Protein AF-A0A8X6L308-F1 (afdb_monomer)

pLDDT: mean 83.6, std 12.85, range [41.91, 94.31]

Mean predicted aligned error: 6.95 Å

Radius of gyration: 14.86 Å; Cα contacts (8 Å, |Δi|>4): 67; chains: 1; bounding box: 46×25×34 Å

Solvent-accessible surface area (backbone atoms only — not comparable to full-atom values): 5226 Å² total; per-residue (Å²): 109,72,67,60,53,52,50,50,36,51,51,37,56,70,50,53,34,83,73,40,40,62,80,45,71,90,53,58,66,49,68,51,97,88,63,38,55,23,37,64,57,90,61,76,64,84,89,52,57,67,63,72,36,39,32,75,62,77,51,92,84,47,83,66,49,60,59,53,54,52,50,51,51,52,51,59,55,58,66,68,68,62,75,84,126

Sequence (85 aa):
MEAQKTLLRSAQKECFNEEGRKSLKNFQVFTDNDGILRLKSRIANEDELPEFIAPLILPPKHLVIKPLIEEEHLVLTSMQELPFF

Structure (mmCIF, N/CA/C/O backbone):
data_AF-A0A8X6L308-F1
#
_entry.id   AF-A0A8X6L308-F1
#
loop_
_atom_site.group_PDB
_atom_site.id
_atom_site.type_symbol
_atom_site.label_atom_id
_atom_site.label_alt_id
_atom_site.label_comp_id
_atom_site.label_asym_id
_atom_site.label_entity_id
_atom_site.label_seq_id
_atom_site.pdbx_PDB_ins_code
_atom_site.Cartn_x
_atom_site.Cartn_y
_atom_site.Cartn_z
_atom_site.occupancy
_atom_site.B_iso_or_equiv
_atom_site.auth_seq_id
_atom_site.auth_comp_id
_atom_site.auth_asym_id
_atom_site.auth_atom_id
_atom_site.pdbx_PDB_model_num
ATOM 1 N N . MET A 1 1 ? 8.292 -10.703 -2.687 1.00 65.38 1 MET A N 1
ATOM 2 C CA . MET A 1 1 ? 7.190 -9.761 -2.989 1.00 65.38 1 MET A CA 1
ATOM 3 C C . MET A 1 1 ? 5.871 -10.077 -2.275 1.00 65.38 1 MET A C 1
ATOM 5 O O . MET A 1 1 ? 5.282 -9.153 -1.733 1.00 65.38 1 MET A O 1
ATOM 9 N N . GLU A 1 2 ? 5.404 -11.330 -2.202 1.00 82.69 2 GLU A N 1
ATOM 10 C CA . GLU A 1 2 ? 4.092 -11.657 -1.588 1.00 82.69 2 GLU A CA 1
ATOM 11 C C . GLU A 1 2 ? 3.925 -11.229 -0.115 1.00 82.69 2 GLU A C 1
ATOM 13 O O . GLU A 1 2 ? 2.846 -10.799 0.301 1.00 82.69 2 GLU A O 1
ATOM 18 N N . ALA A 1 3 ? 5.002 -11.270 0.675 1.00 87.38 3 ALA A N 1
ATOM 19 C CA . ALA A 1 3 ? 4.987 -10.794 2.059 1.00 87.38 3 ALA A CA 1
ATOM 20 C C . ALA A 1 3 ? 4.730 -9.276 2.156 1.00 87.38 3 ALA A C 1
ATOM 22 O O . ALA A 1 3 ? 3.859 -8.852 2.915 1.00 87.38 3 ALA A O 1
ATOM 23 N N . GLN A 1 4 ? 5.418 -8.463 1.344 1.00 86.88 4 GLN A N 1
ATOM 24 C CA . GLN A 1 4 ? 5.200 -7.011 1.282 1.00 86.88 4 GLN A CA 1
ATOM 25 C C . GLN A 1 4 ? 3.780 -6.676 0.811 1.00 86.88 4 GLN A C 1
ATOM 27 O O . GLN A 1 4 ? 3.116 -5.848 1.430 1.00 86.88 4 GLN A O 1
ATOM 32 N N . LYS A 1 5 ? 3.269 -7.362 -0.222 1.00 89.50 5 LYS A N 1
ATOM 33 C CA . LYS A 1 5 ? 1.879 -7.194 -0.680 1.00 89.50 5 LYS A CA 1
ATOM 34 C C . LYS A 1 5 ? 0.872 -7.492 0.430 1.00 89.50 5 LYS A C 1
ATOM 36 O O . LYS A 1 5 ? -0.071 -6.732 0.642 1.00 89.50 5 LYS A O 1
ATOM 41 N N . THR A 1 6 ? 1.095 -8.569 1.183 1.00 92.75 6 THR A N 1
ATOM 42 C CA . THR A 1 6 ? 0.243 -8.948 2.318 1.00 92.75 6 THR A CA 1
ATOM 43 C C . THR A 1 6 ? 0.281 -7.903 3.432 1.00 92.75 6 THR A C 1
ATOM 45 O O . THR A 1 6 ? -0.771 -7.542 3.972 1.00 92.75 6 THR A O 1
ATOM 48 N N . LEU A 1 7 ? 1.469 -7.385 3.753 1.00 92.38 7 LEU A N 1
ATOM 49 C CA . LEU A 1 7 ? 1.651 -6.333 4.750 1.00 92.38 7 LEU A CA 1
ATOM 50 C C . LEU A 1 7 ? 0.941 -5.043 4.327 1.00 92.38 7 LEU A C 1
ATOM 52 O O . LEU A 1 7 ? 0.168 -4.482 5.102 1.00 92.38 7 LEU A O 1
ATOM 56 N N . LEU A 1 8 ? 1.142 -4.618 3.078 1.00 92.06 8 LEU A N 1
ATOM 57 C CA . LEU A 1 8 ? 0.536 -3.414 2.523 1.00 92.06 8 LEU A CA 1
ATOM 58 C C . LEU A 1 8 ? -0.988 -3.515 2.489 1.00 92.06 8 LEU A C 1
ATOM 60 O O . LEU A 1 8 ? -1.672 -2.601 2.942 1.00 92.06 8 LEU A O 1
ATOM 64 N N . ARG A 1 9 ? -1.528 -4.646 2.025 1.00 93.38 9 ARG A N 1
ATOM 65 C CA . ARG A 1 9 ? -2.972 -4.907 2.032 1.00 93.38 9 ARG A CA 1
ATOM 66 C C . ARG A 1 9 ? -3.552 -4.822 3.442 1.00 93.38 9 ARG A C 1
ATOM 68 O O . ARG A 1 9 ? -4.621 -4.247 3.632 1.00 93.38 9 ARG A O 1
ATOM 75 N N . SER A 1 10 ? -2.849 -5.372 4.430 1.00 93.25 10 SER A N 1
ATOM 76 C CA . SER A 1 10 ? -3.289 -5.341 5.829 1.00 93.25 10 SER A CA 1
ATOM 77 C C . SER A 1 10 ? -3.288 -3.911 6.377 1.00 93.25 10 SER A C 1
ATOM 79 O O . SER A 1 10 ? -4.310 -3.459 6.892 1.00 93.25 10 SER A O 1
ATOM 81 N N . ALA A 1 11 ? -2.204 -3.162 6.153 1.00 93.69 11 ALA A N 1
ATOM 82 C CA . ALA A 1 11 ? -2.086 -1.760 6.550 1.00 93.69 11 ALA A CA 1
ATOM 83 C C . ALA A 1 11 ? -3.158 -0.875 5.889 1.00 93.69 11 ALA A C 1
ATOM 85 O O . ALA A 1 11 ? -3.775 -0.029 6.538 1.00 93.69 11 ALA A O 1
ATOM 86 N N . GLN A 1 12 ? -3.426 -1.086 4.597 1.00 94.31 12 GLN A N 1
ATOM 87 C CA . GLN A 1 12 ? -4.481 -0.379 3.876 1.00 94.31 12 GLN A CA 1
ATOM 88 C C . GLN A 1 12 ? -5.873 -0.726 4.403 1.00 94.31 12 GLN A C 1
ATOM 90 O O . GLN A 1 12 ? -6.705 0.166 4.520 1.00 94.31 12 GLN A O 1
ATOM 95 N N . LYS A 1 13 ? -6.145 -1.990 4.740 1.00 92.94 13 LYS A N 1
ATOM 96 C CA . LYS A 1 13 ? -7.443 -2.394 5.296 1.00 92.94 13 LYS A CA 1
ATOM 97 C C . LYS A 1 13 ? -7.708 -1.737 6.652 1.00 92.94 13 LYS A C 1
ATOM 99 O O . LYS A 1 13 ? -8.833 -1.325 6.916 1.00 92.94 13 LYS A O 1
ATOM 104 N N . GLU A 1 14 ? -6.677 -1.621 7.482 1.00 92.88 14 GLU A N 1
ATOM 105 C CA . GLU A 1 14 ? -6.757 -0.947 8.779 1.00 92.88 14 GLU A CA 1
ATOM 106 C C . GLU A 1 14 ? -6.988 0.564 8.620 1.00 92.88 14 GLU A C 1
ATOM 108 O O . GLU A 1 14 ? -7.881 1.135 9.249 1.00 92.88 14 GLU A O 1
ATOM 113 N N . CYS A 1 15 ? -6.221 1.207 7.734 1.00 92.69 15 CYS A N 1
ATOM 114 C CA . CYS A 1 15 ? -6.195 2.664 7.602 1.00 92.69 15 CYS A CA 1
ATOM 115 C C . CYS A 1 15 ? -7.245 3.244 6.645 1.00 92.69 15 CYS A C 1
ATOM 117 O O . CYS A 1 15 ? -7.669 4.379 6.835 1.00 92.69 15 CYS A O 1
ATOM 119 N N . PHE A 1 16 ? -7.667 2.502 5.621 1.00 92.62 16 PHE A N 1
ATOM 120 C CA . PHE A 1 16 ? -8.666 2.907 4.622 1.00 92.62 16 PHE A CA 1
ATOM 121 C C . PHE A 1 16 ? -9.988 2.149 4.810 1.00 92.62 16 PHE A C 1
ATOM 123 O O . PHE A 1 16 ? -10.598 1.654 3.854 1.00 92.62 16 PHE A O 1
ATOM 130 N N . ASN A 1 17 ? -10.433 2.095 6.068 1.00 89.12 17 ASN A N 1
ATOM 131 C CA . ASN A 1 17 ? -11.811 1.788 6.451 1.00 89.12 17 ASN A CA 1
ATOM 132 C C . ASN A 1 17 ? -12.777 2.918 6.013 1.00 89.12 17 ASN A C 1
ATOM 134 O O . ASN A 1 17 ? -12.363 3.855 5.328 1.00 89.12 17 ASN A O 1
ATOM 138 N N . GLU A 1 18 ? -14.062 2.851 6.375 1.00 88.31 18 GLU A N 1
ATOM 139 C CA . GLU A 1 18 ? -15.063 3.859 5.972 1.00 88.31 18 GLU A CA 1
ATOM 140 C C . GLU A 1 18 ? -14.644 5.305 6.279 1.00 88.31 18 GLU A C 1
ATOM 142 O O . GLU A 1 18 ? -14.749 6.174 5.410 1.00 88.31 18 GLU A O 1
ATOM 147 N N . GLU A 1 19 ? -14.116 5.566 7.477 1.00 88.50 19 GLU A N 1
ATOM 148 C CA . GLU A 1 19 ? -13.655 6.901 7.866 1.00 88.50 19 GLU A CA 1
ATOM 149 C C . GLU A 1 19 ? -12.372 7.270 7.118 1.00 88.50 19 GLU A C 1
ATOM 151 O O . GLU A 1 19 ? -12.260 8.349 6.534 1.00 88.50 19 GLU A O 1
ATOM 156 N N . GLY A 1 20 ? -11.416 6.341 7.068 1.00 87.56 20 GLY A N 1
ATOM 157 C CA . GLY A 1 20 ? -10.140 6.532 6.389 1.00 87.56 20 GLY A CA 1
ATOM 158 C C . GLY A 1 20 ? -10.285 6.836 4.900 1.00 87.56 20 GLY A C 1
ATOM 159 O O . GLY A 1 20 ? -9.567 7.682 4.363 1.00 87.56 20 GLY A O 1
ATOM 160 N N . ARG A 1 21 ? -11.269 6.229 4.227 1.00 89.81 21 ARG A N 1
ATOM 161 C CA . ARG A 1 21 ? -11.569 6.475 2.807 1.00 89.81 21 ARG A CA 1
ATOM 162 C C . ARG A 1 21 ? -12.043 7.893 2.525 1.00 89.81 21 ARG A C 1
ATOM 164 O O . ARG A 1 21 ? -11.877 8.350 1.396 1.00 89.81 21 ARG A O 1
ATOM 171 N N . LYS A 1 22 ? -12.537 8.640 3.518 1.00 91.56 22 LYS A N 1
ATOM 172 C CA . LYS A 1 22 ? -12.851 10.068 3.333 1.00 91.56 22 LYS A CA 1
ATOM 173 C C . LYS A 1 22 ? -11.617 10.883 2.947 1.00 91.56 22 LYS A C 1
ATOM 175 O O . LYS A 1 22 ? -11.753 11.865 2.220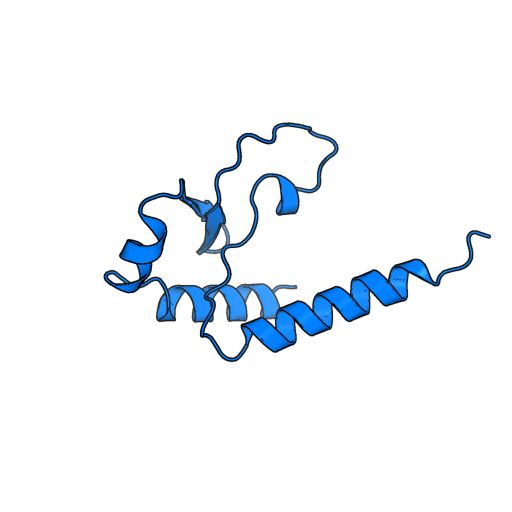 1.00 91.56 22 LYS A O 1
ATOM 180 N N . SER A 1 23 ? -10.420 10.463 3.373 1.00 90.31 23 SER A N 1
ATOM 181 C CA . SER A 1 23 ? -9.158 11.084 2.940 1.00 90.31 23 SER A CA 1
ATOM 182 C C . SER A 1 23 ? -8.873 10.883 1.448 1.00 90.31 23 SER A C 1
ATOM 184 O O . SER A 1 23 ? -8.167 11.684 0.840 1.00 90.31 23 SER A O 1
ATOM 186 N N . LEU A 1 24 ? -9.481 9.861 0.838 1.00 91.38 24 LEU A N 1
ATOM 187 C CA . LEU A 1 24 ? -9.294 9.499 -0.562 1.00 91.38 24 LEU A CA 1
ATOM 188 C C . LEU A 1 24 ? -10.366 10.079 -1.493 1.00 91.38 24 LEU A C 1
ATOM 190 O O . LEU A 1 24 ? -10.314 9.847 -2.694 1.00 91.38 24 LEU A O 1
ATOM 194 N N . LYS A 1 25 ? -11.325 10.858 -0.975 1.00 90.94 25 LYS A N 1
ATOM 195 C CA . LYS A 1 25 ? -12.503 11.331 -1.729 1.00 90.94 25 LYS A CA 1
ATOM 196 C C . LYS A 1 25 ? -12.187 12.117 -3.010 1.00 90.94 25 LYS A C 1
ATOM 198 O O . LYS A 1 25 ? -13.007 12.161 -3.917 1.00 90.94 25 LYS A O 1
ATOM 203 N N . ASN A 1 26 ? -11.019 12.755 -3.065 1.00 91.44 26 ASN A N 1
ATOM 204 C CA . ASN A 1 26 ? -10.580 13.562 -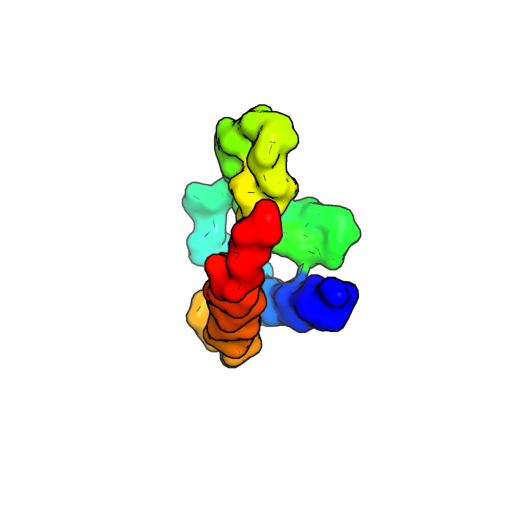4.206 1.00 91.44 26 ASN A CA 1
ATOM 205 C C . ASN A 1 26 ? -9.713 12.767 -5.196 1.00 91.44 26 ASN A C 1
ATOM 207 O O . ASN A 1 26 ? -9.267 13.317 -6.200 1.00 91.44 26 ASN A O 1
ATOM 211 N N . PHE A 1 27 ? -9.452 11.492 -4.912 1.00 90.38 27 PHE A N 1
ATOM 212 C CA . PHE A 1 27 ? -8.627 10.621 -5.731 1.00 90.38 27 PHE A CA 1
ATOM 213 C C . PHE A 1 27 ? -9.502 9.592 -6.440 1.00 90.38 27 PHE A C 1
ATOM 215 O O . PHE A 1 27 ? -10.432 9.030 -5.864 1.00 90.38 27 PHE A O 1
ATOM 222 N N . GLN A 1 28 ? -9.183 9.314 -7.701 1.00 92.00 28 GLN A N 1
ATOM 223 C CA . GLN A 1 28 ? -9.757 8.164 -8.388 1.00 92.00 28 GLN A CA 1
ATOM 224 C C . GLN A 1 28 ? -8.965 6.938 -7.964 1.00 92.00 28 GLN A C 1
ATOM 226 O O . GLN A 1 28 ? -7.797 6.812 -8.316 1.00 92.00 28 GLN A O 1
ATOM 231 N N . VAL A 1 29 ? -9.583 6.061 -7.184 1.00 93.31 29 VAL A N 1
ATOM 232 C CA . VAL A 1 29 ? -8.920 4.877 -6.636 1.00 93.31 29 VAL A CA 1
ATOM 233 C C . VAL A 1 29 ? -9.620 3.615 -7.108 1.00 93.31 29 VAL A C 1
ATOM 235 O O . VAL A 1 29 ? -10.830 3.616 -7.337 1.00 93.31 29 VAL A O 1
ATOM 238 N N . PHE A 1 30 ? -8.865 2.535 -7.250 1.00 92.88 30 PHE A N 1
ATOM 239 C CA . PHE A 1 30 ? -9.401 1.213 -7.553 1.00 92.88 30 PHE A CA 1
ATOM 240 C C . PHE A 1 30 ? -8.657 0.151 -6.748 1.00 92.88 30 PHE A C 1
ATOM 242 O O . PHE A 1 30 ? -7.567 0.397 -6.234 1.00 92.88 30 PHE A O 1
ATOM 249 N N . THR A 1 31 ? -9.265 -1.021 -6.610 1.00 93.12 31 THR A N 1
ATOM 250 C CA . THR A 1 31 ? -8.632 -2.180 -5.980 1.00 93.12 31 THR A CA 1
ATOM 251 C C . THR A 1 31 ? -8.164 -3.130 -7.073 1.00 93.12 31 THR A C 1
ATOM 253 O O . THR A 1 31 ? -8.938 -3.436 -7.979 1.00 93.12 31 THR A O 1
ATOM 256 N N . ASP A 1 32 ? -6.903 -3.549 -7.014 1.00 92.00 32 ASP A N 1
ATOM 257 C CA . ASP A 1 32 ? -6.330 -4.499 -7.968 1.00 92.00 32 ASP A CA 1
ATOM 258 C C . ASP A 1 32 ? -6.673 -5.963 -7.623 1.00 92.00 32 ASP A C 1
ATOM 260 O O . ASP A 1 32 ? -7.380 -6.254 -6.654 1.00 92.00 32 ASP A O 1
ATOM 264 N N . ASN A 1 33 ? -6.152 -6.899 -8.421 1.00 91.44 33 ASN A N 1
ATOM 265 C CA . ASN A 1 33 ? -6.378 -8.336 -8.238 1.00 91.44 33 ASN A CA 1
ATOM 266 C C . ASN A 1 33 ? -5.785 -8.890 -6.929 1.00 91.44 33 ASN A C 1
ATOM 268 O O . ASN A 1 33 ? -6.232 -9.933 -6.457 1.00 91.44 33 ASN A O 1
ATOM 272 N N . ASP A 1 34 ? -4.819 -8.193 -6.325 1.00 91.25 34 ASP A N 1
ATOM 273 C CA . ASP A 1 34 ? -4.208 -8.575 -5.049 1.00 91.25 34 ASP A CA 1
ATOM 274 C C . ASP A 1 34 ? -5.006 -8.041 -3.842 1.00 91.25 34 ASP A C 1
ATOM 276 O O . ASP A 1 34 ? -4.709 -8.372 -2.685 1.00 91.25 34 ASP A O 1
ATOM 280 N N . GLY A 1 35 ? -6.051 -7.242 -4.090 1.00 92.25 35 GLY A N 1
ATOM 281 C CA . GLY A 1 35 ? -6.856 -6.597 -3.057 1.00 92.25 35 GLY A CA 1
ATOM 282 C C . GLY A 1 35 ? -6.225 -5.312 -2.517 1.00 92.25 35 GLY A C 1
ATOM 283 O O . GLY A 1 35 ? -6.576 -4.883 -1.416 1.00 92.25 35 GLY A O 1
ATOM 284 N N . ILE A 1 36 ? -5.290 -4.714 -3.257 1.00 93.50 36 ILE A N 1
ATOM 285 C CA . ILE A 1 36 ? -4.550 -3.514 -2.867 1.00 93.50 36 ILE A CA 1
ATOM 286 C C . ILE A 1 36 ? -5.167 -2.291 -3.545 1.00 93.50 36 ILE A C 1
ATOM 288 O O . ILE A 1 36 ? -5.512 -2.297 -4.726 1.00 93.50 36 ILE A O 1
ATOM 292 N N . LEU A 1 37 ? -5.322 -1.218 -2.777 1.00 94.06 37 LEU A N 1
ATOM 293 C CA . LEU A 1 37 ? -5.839 0.056 -3.244 1.00 94.06 37 LEU A CA 1
ATOM 294 C C . LEU A 1 37 ? -4.752 0.842 -3.990 1.00 94.06 37 LEU A C 1
ATOM 296 O O . LEU A 1 37 ? -3.671 1.10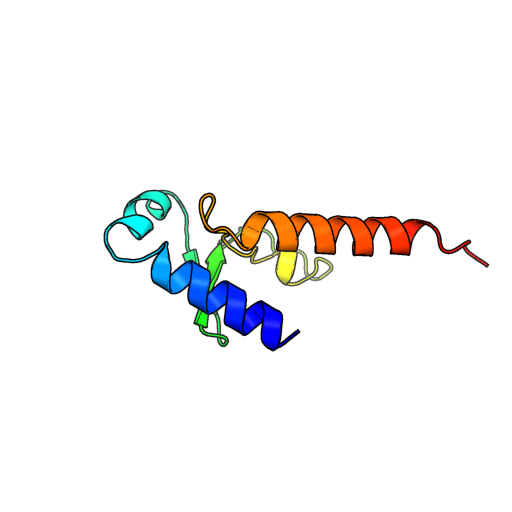7 -3.450 1.00 94.06 37 LEU A O 1
ATOM 300 N N . ARG A 1 38 ? -5.072 1.247 -5.216 1.00 93.50 38 ARG A N 1
ATOM 301 C CA . ARG A 1 38 ? -4.200 1.983 -6.132 1.00 93.50 38 ARG A CA 1
ATOM 302 C C . ARG A 1 38 ? -4.868 3.246 -6.637 1.00 93.50 38 ARG A C 1
ATOM 304 O O . ARG A 1 38 ? -6.095 3.331 -6.720 1.00 93.50 38 ARG A O 1
ATOM 311 N N 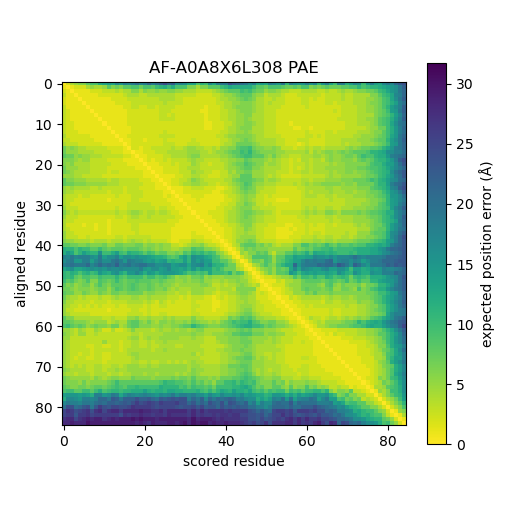. LEU A 1 39 ? -4.046 4.223 -6.996 1.00 92.44 39 LEU A N 1
ATOM 312 C CA . LEU A 1 39 ? -4.491 5.418 -7.691 1.00 92.44 39 LEU A CA 1
ATOM 313 C C . LEU A 1 39 ? -4.668 5.103 -9.178 1.00 92.44 39 LEU A C 1
ATOM 315 O O . LEU A 1 39 ? -3.794 4.523 -9.815 1.00 92.44 39 LEU A O 1
ATOM 319 N N . LYS A 1 40 ? -5.787 5.537 -9.750 1.00 89.00 40 LYS A N 1
ATOM 320 C CA . LYS A 1 40 ? -5.978 5.573 -11.194 1.00 89.00 40 LYS A CA 1
ATOM 321 C C . LYS A 1 40 ? -5.306 6.833 -11.735 1.00 89.00 40 LYS A C 1
ATOM 323 O O . LYS A 1 40 ? -5.800 7.939 -11.509 1.00 89.00 40 LYS A O 1
ATOM 328 N N . SER A 1 41 ? -4.179 6.675 -12.423 1.00 83.25 41 SER A N 1
ATOM 329 C CA . SER A 1 41 ? -3.518 7.790 -13.102 1.00 83.25 41 SER A CA 1
ATOM 330 C C . SER A 1 41 ? -4.049 7.963 -14.536 1.00 83.25 41 SER A C 1
ATOM 332 O O . SER A 1 41 ? -4.812 7.139 -15.043 1.00 83.25 41 SER A O 1
ATOM 334 N N . ARG A 1 42 ? -3.678 9.077 -15.180 1.00 80.06 42 ARG A N 1
ATOM 335 C CA . ARG A 1 42 ? -3.894 9.312 -16.623 1.00 80.06 42 ARG A CA 1
ATOM 336 C C . ARG A 1 42 ? -2.654 8.969 -17.457 1.00 80.06 42 ARG A C 1
ATOM 338 O O . ARG A 1 42 ? -2.621 9.288 -18.641 1.00 80.06 42 ARG A O 1
ATOM 345 N N . ILE A 1 43 ? -1.634 8.393 -16.826 1.00 77.38 43 ILE A N 1
ATOM 346 C CA . ILE A 1 43 ? -0.398 7.980 -17.481 1.00 77.38 43 ILE A CA 1
ATOM 347 C C . ILE A 1 43 ? -0.726 6.717 -18.275 1.00 77.38 43 ILE A C 1
ATOM 349 O O . ILE A 1 43 ? -1.313 5.782 -17.737 1.00 77.38 43 ILE A O 1
ATOM 353 N N . ALA A 1 44 ? -0.419 6.734 -19.569 1.00 66.88 44 ALA A N 1
ATOM 354 C CA . ALA A 1 44 ? -0.763 5.666 -20.507 1.00 66.88 44 ALA A CA 1
ATOM 355 C C . ALA A 1 44 ? 0.445 5.192 -21.329 1.00 66.88 44 ALA A C 1
ATOM 357 O O . ALA A 1 44 ? 0.268 4.435 -22.276 1.00 66.88 44 ALA A O 1
ATOM 358 N N . ASN A 1 45 ? 1.654 5.654 -20.996 1.00 70.19 45 ASN A N 1
ATOM 359 C CA . ASN A 1 45 ? 2.864 5.226 -21.687 1.00 70.19 45 ASN A CA 1
ATOM 360 C C . ASN A 1 45 ? 3.124 3.751 -21.373 1.00 70.19 45 ASN A C 1
ATOM 362 O O . ASN A 1 45 ? 3.315 3.395 -20.214 1.00 70.19 45 ASN A O 1
ATOM 366 N N . GLU A 1 46 ? 3.132 2.910 -22.407 1.00 60.56 46 GLU A N 1
ATOM 367 C CA . GLU A 1 46 ? 3.357 1.462 -22.287 1.00 60.56 46 GLU A CA 1
ATOM 368 C C . GLU A 1 46 ? 4.775 1.119 -21.799 1.00 60.56 46 GLU A C 1
ATOM 370 O O . GLU A 1 46 ? 4.982 0.051 -21.229 1.00 60.56 46 GLU A O 1
ATOM 375 N N . ASP A 1 47 ? 5.726 2.045 -21.967 1.00 68.50 47 ASP A N 1
ATOM 376 C CA . ASP A 1 47 ? 7.112 1.905 -21.507 1.00 68.50 47 ASP A CA 1
ATOM 377 C C . ASP A 1 47 ? 7.287 2.183 -20.000 1.00 68.50 47 ASP A C 1
ATOM 379 O O . ASP A 1 47 ? 8.357 1.932 -19.440 1.00 68.50 47 ASP A O 1
ATOM 383 N N . GLU A 1 48 ? 6.266 2.718 -19.321 1.00 71.06 48 GLU A N 1
ATOM 384 C CA . GLU A 1 48 ? 6.321 2.953 -17.877 1.00 71.06 48 GLU A CA 1
ATOM 385 C C . GLU A 1 48 ? 5.924 1.697 -17.095 1.00 71.06 48 GLU A C 1
ATOM 387 O O . GLU A 1 48 ? 4.973 0.993 -17.441 1.00 71.06 48 GLU A O 1
ATOM 392 N N . LEU A 1 49 ? 6.642 1.413 -16.000 1.00 75.12 49 LEU A N 1
ATOM 393 C CA . LEU A 1 49 ? 6.332 0.244 -15.178 1.00 75.12 49 LEU A CA 1
ATOM 394 C C . LEU A 1 49 ? 4.898 0.357 -14.614 1.00 75.12 49 LEU A C 1
ATOM 396 O O . LEU A 1 49 ? 4.449 1.464 -14.288 1.00 75.12 49 LEU A O 1
ATOM 400 N N . PRO A 1 50 ? 4.169 -0.764 -14.448 1.00 73.62 50 PRO A N 1
ATOM 401 C CA . PRO A 1 50 ? 2.800 -0.766 -13.923 1.00 73.62 50 PRO A CA 1
ATOM 402 C C . PRO A 1 50 ? 2.634 -0.000 -12.600 1.00 73.62 50 PRO A C 1
ATOM 404 O O . PRO A 1 50 ? 1.571 0.559 -12.322 1.00 73.62 50 PRO A O 1
ATOM 407 N N . GLU A 1 51 ? 3.690 0.052 -11.790 1.00 78.19 51 GLU A N 1
ATOM 408 C CA . GLU A 1 51 ? 3.771 0.795 -10.535 1.00 78.19 51 GLU A CA 1
ATOM 409 C C . GLU A 1 51 ? 3.691 2.319 -10.724 1.00 78.19 51 GLU A C 1
ATOM 411 O O . GLU A 1 51 ? 3.185 3.002 -9.834 1.00 78.19 51 GLU A O 1
ATOM 416 N N . PHE A 1 52 ? 4.119 2.857 -11.870 1.00 76.62 52 PHE A N 1
ATOM 417 C CA . PHE A 1 52 ? 3.979 4.278 -12.221 1.00 76.62 52 PHE A CA 1
ATOM 418 C C . PHE A 1 52 ? 2.607 4.586 -12.819 1.00 76.62 52 PHE A C 1
ATOM 420 O O . PHE A 1 52 ? 2.000 5.611 -12.501 1.00 76.62 52 PHE A O 1
ATOM 427 N N . ILE A 1 53 ? 2.075 3.665 -13.624 1.00 85.00 53 ILE A N 1
ATOM 428 C CA . ILE A 1 53 ? 0.749 3.802 -14.238 1.00 85.00 53 ILE A CA 1
ATOM 429 C C . ILE A 1 53 ? -0.349 3.759 -13.164 1.00 85.00 53 ILE A C 1
ATOM 431 O O . ILE A 1 53 ? -1.312 4.529 -13.216 1.00 85.00 53 ILE A O 1
ATOM 435 N N . ALA A 1 54 ? -0.215 2.886 -12.166 1.00 88.44 54 ALA A N 1
ATOM 436 C CA . ALA A 1 54 ? -1.183 2.731 -11.085 1.00 88.44 54 ALA A CA 1
ATOM 437 C C . ALA A 1 54 ? -0.488 2.664 -9.713 1.00 88.44 54 ALA A C 1
ATOM 439 O O . ALA A 1 54 ? -0.348 1.574 -9.135 1.00 88.44 54 ALA A O 1
ATOM 440 N N . PRO A 1 55 ? -0.062 3.817 -9.164 1.00 89.06 55 PRO A N 1
ATOM 441 C CA . PRO A 1 55 ? 0.740 3.839 -7.955 1.00 89.06 55 PRO A CA 1
ATOM 442 C C . PRO A 1 55 ? -0.040 3.376 -6.727 1.00 89.06 55 PRO A C 1
ATOM 444 O O . PRO A 1 55 ? -1.253 3.582 -6.589 1.00 89.06 55 PRO A O 1
ATOM 447 N N . LEU A 1 56 ? 0.694 2.738 -5.819 1.00 91.31 56 LEU A N 1
ATOM 448 C CA . LEU A 1 56 ? 0.196 2.258 -4.537 1.00 91.31 56 LEU A CA 1
ATOM 449 C C . LEU A 1 56 ? -0.179 3.435 -3.632 1.00 91.31 56 LEU A C 1
ATOM 451 O O . LEU A 1 56 ? 0.560 4.413 -3.523 1.00 91.31 56 LEU A O 1
ATOM 455 N N . ILE A 1 57 ? -1.304 3.322 -2.926 1.00 91.50 57 ILE A N 1
ATOM 456 C CA . ILE A 1 57 ? -1.696 4.328 -1.934 1.00 91.50 57 ILE A CA 1
ATOM 457 C C . ILE A 1 57 ? -1.152 3.918 -0.570 1.00 91.50 57 ILE A C 1
ATOM 459 O O . ILE A 1 57 ? -1.612 2.944 0.029 1.00 91.50 57 ILE A O 1
ATOM 463 N N . LEU A 1 58 ? -0.185 4.671 -0.053 1.00 91.50 58 LEU A N 1
ATOM 464 C CA . LEU A 1 58 ? 0.419 4.375 1.242 1.00 91.50 58 LEU A CA 1
ATOM 465 C C . LEU A 1 58 ? -0.364 5.057 2.379 1.00 91.50 58 LEU A C 1
ATOM 467 O O . LEU A 1 58 ? -0.585 6.269 2.324 1.00 91.50 58 LEU A O 1
ATOM 471 N N . PRO A 1 59 ? -0.790 4.322 3.422 1.00 88.06 59 PRO A N 1
ATOM 472 C CA . PRO A 1 59 ? -1.437 4.913 4.588 1.00 88.06 59 PRO A CA 1
ATOM 473 C C . PRO A 1 59 ? -0.426 5.695 5.451 1.00 88.06 59 PRO A C 1
ATOM 475 O O . PRO A 1 59 ? 0.407 5.094 6.126 1.00 88.06 59 PRO A O 1
ATOM 478 N N . PRO A 1 60 ? -0.504 7.036 5.516 1.00 77.25 60 PRO A N 1
ATOM 479 C CA . PRO A 1 60 ? 0.606 7.883 5.972 1.00 77.25 60 PRO A CA 1
ATOM 480 C C . PRO A 1 60 ? 0.980 7.735 7.455 1.00 77.25 60 PRO A C 1
ATOM 482 O O . PRO A 1 60 ? 2.039 8.199 7.865 1.00 77.25 60 PRO A O 1
ATOM 485 N N . LYS A 1 61 ? 0.118 7.126 8.277 1.00 79.94 61 LYS A N 1
ATOM 486 C CA . LYS A 1 61 ? 0.320 6.980 9.730 1.00 79.94 61 LYS A CA 1
ATOM 487 C C . LYS A 1 61 ? 0.654 5.553 10.169 1.00 79.94 61 LYS A C 1
ATOM 489 O O . LYS A 1 61 ? 0.834 5.325 11.361 1.00 79.94 61 LYS A O 1
ATOM 494 N N . HIS A 1 62 ? 0.711 4.594 9.246 1.00 91.00 62 HIS A N 1
ATOM 495 C CA . HIS A 1 62 ? 0.942 3.202 9.611 1.00 91.00 62 HIS A CA 1
ATOM 496 C C . HIS A 1 62 ? 2.442 2.921 9.782 1.00 91.00 62 HIS A C 1
ATOM 498 O O . HIS A 1 62 ? 3.259 3.276 8.932 1.00 91.00 62 HIS A O 1
ATOM 504 N N . LEU A 1 63 ? 2.797 2.245 10.876 1.00 90.69 63 LEU A N 1
ATOM 505 C CA . LEU A 1 63 ? 4.177 2.060 11.354 1.00 90.69 63 LEU A CA 1
ATOM 506 C C . LEU A 1 63 ? 5.105 1.410 10.316 1.00 90.69 63 LEU A C 1
ATOM 508 O O . LEU A 1 63 ? 6.298 1.686 10.282 1.00 90.69 63 LEU A O 1
ATOM 512 N N . VAL A 1 64 ? 4.542 0.562 9.454 1.00 89.31 64 VAL A N 1
ATOM 513 C CA . VAL A 1 64 ? 5.286 -0.204 8.440 1.00 89.31 64 VAL A CA 1
ATOM 514 C C . VAL A 1 64 ? 5.627 0.596 7.183 1.00 89.31 64 VAL A C 1
ATOM 516 O O . VAL A 1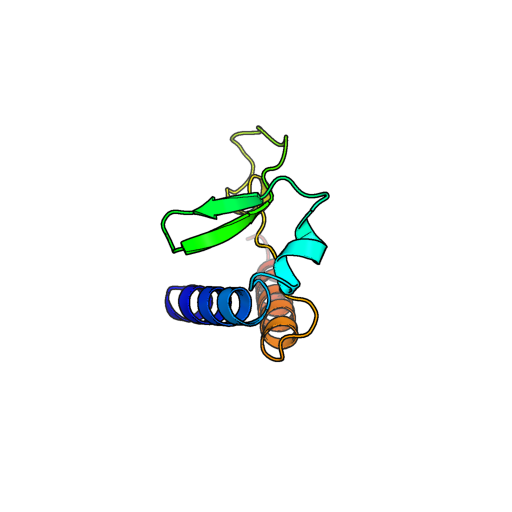 64 ? 6.458 0.157 6.400 1.00 89.31 64 VAL A O 1
ATOM 519 N N . ILE A 1 65 ? 5.011 1.764 6.972 1.00 89.88 65 ILE A N 1
ATOM 520 C CA . ILE A 1 65 ? 5.185 2.519 5.723 1.00 89.88 65 ILE A CA 1
ATOM 521 C C . ILE A 1 65 ? 6.558 3.165 5.641 1.00 89.88 65 ILE A C 1
ATOM 523 O O . ILE A 1 65 ? 7.187 3.112 4.591 1.00 89.88 65 ILE A O 1
ATOM 527 N N . LYS A 1 66 ? 7.050 3.732 6.744 1.00 90.12 66 LYS A N 1
ATOM 528 C CA . LYS A 1 66 ? 8.386 4.331 6.769 1.00 90.12 66 LYS A CA 1
ATOM 529 C C . LYS A 1 66 ? 9.485 3.290 6.468 1.00 90.12 66 LYS A C 1
ATOM 531 O O . LYS A 1 66 ? 10.232 3.536 5.527 1.00 90.12 66 LYS A O 1
ATOM 536 N N . PRO A 1 67 ? 9.532 2.123 7.143 1.00 90.12 67 PRO A N 1
ATOM 537 C CA 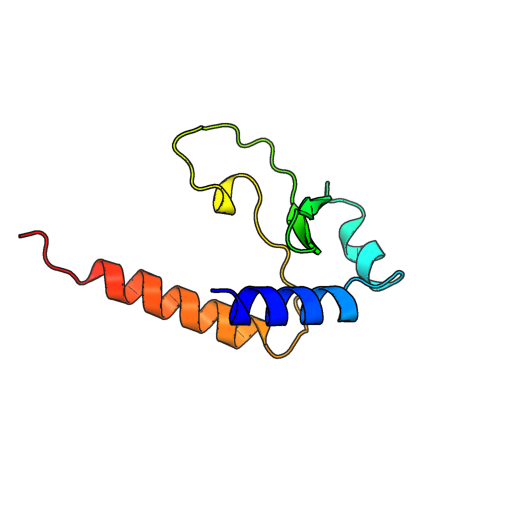. PRO A 1 67 ? 10.474 1.059 6.796 1.00 90.12 67 PRO A CA 1
ATOM 538 C C . PRO A 1 67 ? 10.370 0.585 5.342 1.00 90.12 67 PRO A C 1
ATOM 540 O O . PRO A 1 67 ? 11.396 0.372 4.715 1.00 90.12 67 PRO A O 1
ATOM 543 N N . LEU A 1 68 ? 9.155 0.459 4.789 1.00 88.31 68 LEU A N 1
ATOM 544 C CA . LEU A 1 68 ? 8.966 0.070 3.383 1.00 88.31 68 LEU A CA 1
ATOM 545 C C . LEU A 1 68 ? 9.568 1.095 2.413 1.00 88.31 68 LEU A C 1
ATOM 547 O O . LEU A 1 68 ? 10.212 0.719 1.442 1.00 88.31 68 LEU A O 1
ATOM 551 N N . ILE A 1 69 ? 9.372 2.390 2.677 1.00 88.44 69 ILE A N 1
ATOM 552 C CA . ILE A 1 69 ? 9.946 3.459 1.849 1.00 88.44 69 ILE A CA 1
ATOM 553 C C . ILE A 1 69 ? 11.474 3.465 1.959 1.00 88.44 69 ILE A C 1
ATOM 555 O O . ILE A 1 69 ? 12.152 3.653 0.952 1.00 88.44 69 ILE A O 1
ATOM 559 N N . GLU A 1 70 ? 12.014 3.285 3.166 1.00 90.69 70 GLU A N 1
ATOM 560 C CA . GLU A 1 70 ? 13.460 3.239 3.408 1.00 90.69 70 GLU A CA 1
ATOM 561 C C . GLU A 1 70 ? 14.110 2.025 2.729 1.00 90.69 70 GLU A C 1
ATOM 563 O O . GLU A 1 70 ? 15.139 2.184 2.075 1.00 90.69 70 GLU A O 1
ATOM 568 N N . GLU A 1 71 ? 13.495 0.842 2.821 1.00 88.62 71 GLU A N 1
ATOM 569 C CA . GLU A 1 71 ? 13.934 -0.374 2.123 1.00 88.62 71 GLU A CA 1
ATOM 570 C C . GLU A 1 71 ? 13.986 -0.145 0.607 1.00 88.62 71 GLU A C 1
ATOM 572 O O . GLU A 1 71 ? 15.020 -0.388 -0.013 1.00 88.62 71 GLU A O 1
ATOM 577 N N . GLU A 1 72 ? 12.915 0.401 0.026 1.00 86.12 72 GLU A N 1
ATOM 578 C CA . GLU A 1 72 ? 12.848 0.679 -1.411 1.00 86.12 72 GLU A CA 1
ATOM 579 C C . GLU A 1 72 ? 13.923 1.689 -1.849 1.00 86.12 72 GLU A C 1
ATOM 581 O O . GLU A 1 72 ? 14.603 1.482 -2.852 1.00 86.12 72 GLU A O 1
ATOM 586 N N . HIS A 1 73 ? 14.152 2.755 -1.069 1.00 87.75 73 HIS A N 1
ATOM 587 C CA . HIS A 1 73 ? 15.224 3.717 -1.356 1.00 87.75 73 HIS A CA 1
ATOM 588 C C . HIS A 1 73 ? 16.608 3.071 -1.307 1.00 87.75 73 HIS A C 1
ATOM 590 O O . HIS A 1 73 ? 17.441 3.370 -2.163 1.00 87.75 73 HIS A O 1
ATOM 596 N N . LEU A 1 74 ? 16.873 2.203 -0.326 1.00 89.00 74 LEU A N 1
ATOM 597 C CA . LEU A 1 74 ? 18.151 1.500 -0.223 1.00 89.00 74 LEU A CA 1
ATOM 598 C C . LEU A 1 74 ? 18.370 0.579 -1.420 1.00 89.00 74 LEU A C 1
ATOM 600 O O . LEU A 1 74 ? 19.454 0.598 -1.998 1.00 89.00 74 LEU A O 1
ATOM 604 N N . VAL A 1 75 ? 17.345 -0.172 -1.830 1.00 83.75 75 VAL A N 1
ATOM 605 C CA . VAL A 1 75 ? 17.407 -1.037 -3.014 1.00 83.75 75 VAL A CA 1
ATOM 606 C C . VAL A 1 75 ? 17.707 -0.201 -4.255 1.00 83.75 75 VAL A C 1
ATOM 608 O O . VAL A 1 75 ? 18.719 -0.440 -4.911 1.00 83.75 75 VAL A O 1
ATOM 611 N N . LEU A 1 76 ? 16.914 0.834 -4.534 1.00 78.88 76 LEU A N 1
ATOM 612 C CA . LEU A 1 76 ? 17.086 1.664 -5.730 1.00 78.88 76 LEU A CA 1
ATOM 613 C C . LEU A 1 76 ? 18.427 2.410 -5.750 1.00 78.88 76 LEU A C 1
ATOM 615 O O . LEU A 1 76 ? 19.051 2.508 -6.804 1.00 78.88 76 LEU A O 1
ATOM 619 N N . THR A 1 77 ? 18.902 2.888 -4.598 1.00 78.00 77 THR A N 1
ATOM 620 C CA . THR A 1 77 ? 20.212 3.553 -4.489 1.00 78.00 77 THR A CA 1
ATOM 621 C C . THR A 1 77 ? 21.352 2.548 -4.670 1.00 78.00 77 THR A C 1
ATOM 623 O O . THR A 1 77 ? 22.305 2.823 -5.391 1.00 78.00 77 THR A O 1
ATOM 626 N N . SER A 1 78 ? 21.238 1.347 -4.094 1.00 73.12 78 SER A N 1
ATOM 627 C CA . SER A 1 78 ? 22.249 0.291 -4.248 1.00 73.12 78 SER A CA 1
ATOM 628 C C . SER A 1 78 ? 22.354 -0.243 -5.681 1.00 73.12 78 SER A C 1
ATOM 630 O O . SER A 1 78 ? 23.431 -0.646 -6.112 1.00 73.12 78 SER A O 1
ATOM 632 N N . MET A 1 79 ? 21.262 -0.200 -6.453 1.00 59.16 79 MET A N 1
ATOM 633 C CA . MET A 1 79 ? 21.256 -0.605 -7.863 1.00 59.16 79 MET A CA 1
ATOM 634 C C . MET A 1 79 ? 21.854 0.449 -8.808 1.00 59.16 79 MET A C 1
ATOM 636 O O . MET A 1 79 ? 22.154 0.120 -9.953 1.00 59.16 79 MET A O 1
ATOM 640 N N . GLN A 1 80 ? 22.064 1.688 -8.348 1.00 56.28 80 GLN A N 1
ATOM 641 C CA . GLN A 1 80 ? 22.745 2.738 -9.118 1.00 56.28 80 GLN A CA 1
ATOM 642 C C . GLN A 1 80 ? 24.278 2.691 -8.990 1.00 56.28 80 GLN A C 1
ATOM 644 O O . GLN A 1 80 ? 24.962 3.343 -9.775 1.00 56.28 80 GLN A O 1
ATOM 649 N N . GLU A 1 81 ? 24.831 1.904 -8.057 1.00 52.44 81 GLU A N 1
ATOM 650 C CA . GLU A 1 81 ? 26.286 1.761 -7.867 1.00 52.44 81 GLU A CA 1
ATOM 651 C C . GLU A 1 81 ? 26.920 0.596 -8.646 1.00 52.44 81 GLU A C 1
ATOM 653 O O . GLU A 1 81 ? 28.124 0.361 -8.535 1.00 52.44 81 GLU A O 1
ATOM 658 N N . LEU A 1 82 ? 26.158 -0.139 -9.464 1.00 47.88 82 LEU A N 1
ATOM 659 C CA . LEU A 1 82 ? 26.765 -1.128 -10.353 1.00 47.88 82 LEU A CA 1
ATOM 660 C C . LEU A 1 82 ? 27.522 -0.394 -11.471 1.00 47.88 82 LEU A C 1
ATOM 662 O O . LEU A 1 82 ? 26.893 0.342 -12.237 1.00 47.88 82 LEU A O 1
ATOM 666 N N . PRO A 1 83 ? 28.853 -0.572 -11.595 1.00 43.44 83 PRO A N 1
ATOM 667 C CA . PRO A 1 83 ? 29.584 0.027 -12.692 1.00 43.44 83 PRO A CA 1
ATOM 668 C C . PRO A 1 83 ? 29.028 -0.564 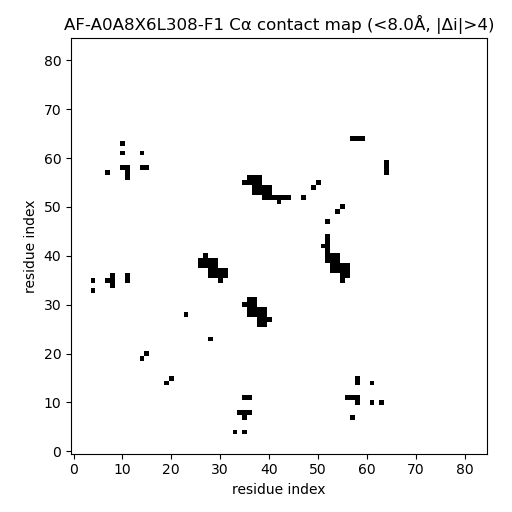-13.984 1.00 43.44 83 PRO A C 1
ATOM 670 O O . PRO A 1 83 ? 28.977 -1.784 -14.154 1.00 43.44 83 PRO A O 1
ATOM 673 N N . PHE A 1 84 ? 28.583 0.315 -14.878 1.00 41.91 84 PHE A N 1
ATOM 674 C CA . PHE A 1 84 ? 28.397 -0.024 -16.279 1.00 41.91 84 PHE A CA 1
ATOM 675 C C . PHE A 1 84 ? 29.715 -0.654 -16.761 1.00 41.91 84 PHE A C 1
ATOM 677 O O . PHE A 1 84 ? 30.735 0.037 -16.805 1.00 41.91 84 PHE A O 1
ATOM 684 N N . PHE A 1 85 ? 29.710 -1.971 -16.991 1.00 43.03 85 PHE A N 1
ATOM 685 C CA . PHE A 1 85 ? 30.829 -2.685 -17.611 1.00 43.03 85 PHE A CA 1
ATOM 686 C C . PHE A 1 85 ? 31.045 -2.196 -19.044 1.00 43.03 85 PHE A C 1
ATOM 688 O O . PHE A 1 85 ? 30.030 -1.932 -19.732 1.00 43.03 85 PHE A O 1
#

Foldseek 3Di:
DVVVLVVQLVQCCVQCDPVNCVVCVVFDWDADPSRFIWTQDPDDPPPDDVCVRTPGDGRPPDPVRVVVVVVVVVVVVVVVPDPPD

Organism: Trichonephila clavata (NCBI:txi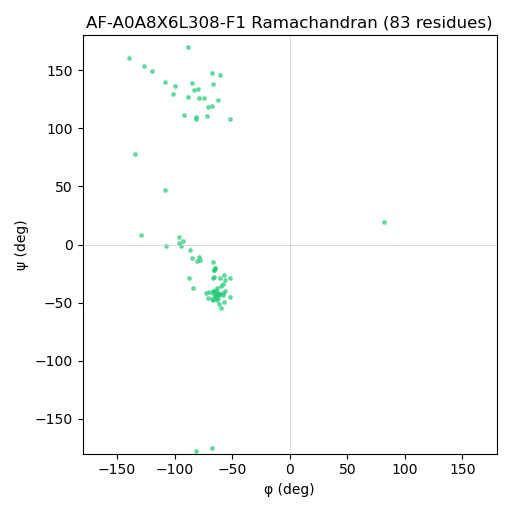d2740835)

Nearest PDB structures (foldseek):
  3nwz-assembly3_B  TM=2.824E-01  e=1.881E+00  Halalkalibacterium halodurans
  2ykq-assembly1_B  TM=3.137E-01  e=3.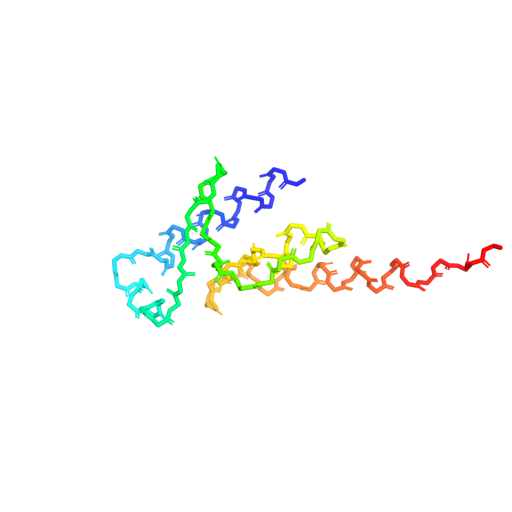674E+00  Homo sapiens
  7m2w-assembly1_H  TM=1.597E-01  e=3.298E-01  Saccharomyces cerevisiae S288C
  7m2x-assembly1_D  TM=2.288E-01  e=2.011E+00  Saccharomyces cerevisiae S288C
  2yko-assembly1_C  TM=2.965E-01  e=6.713E+00  Homo sapiens

Secondary structure (DSSP, 8-state):
-HHHHHHHHHHHHHHSSHHHHGGGTTS-EEE-TTS-EEE--S---TTS-HHHHS-B---TT-TTHHHHHHHHHHHHHHTT-S---